Protein AF-A0A0J1B8J9-F1 (afdb_monomer)

Solvent-accessible surface area (backbone atoms only — not comparable to full-atom values): 5215 Å² total; per-residue (Å²): 70,82,73,97,59,60,62,43,53,50,95,85,58,80,63,53,73,67,52,24,51,51,33,40,49,50,55,53,26,44,72,38,58,90,62,88,84,51,80,72,39,82,41,56,19,70,55,69,46,70,36,27,44,31,79,49,90,98,43,35,27,33,39,60,50,67,16,32,44,78,46,77,46,82,54,100,86,52,74,47,71,40,58,61,45,42,71,68,122

Organism: NCBI:txid879819

Secondary structure (DSSP, 8-state):
---SS-TTS-TTS---HHHHHHHHHHHHHTT-BSSPPPTTSEEEBTTS-EEEEEEETTEEEEETTTEEEEEEEEETTEEEEEEES----

Foldseek 3Di:
DADPDDQQADPVGDGDPVSSVVSVVLQVQLQAFPDAADAPDWTAGSNRDIWHWYDDPPFIAIPPPRWTFPDWDDDPRYIDTDTPGGRDD

Radius of gyration: 14.04 Å; Cα contacts (8 Å, |Δi|>4): 157; chains: 1; bounding box: 40×21×37 Å

Nearest PDB structures (foldseek):
  5yjg-assembly1_A  TM=7.818E-01  e=6.143E-03  Homo sapiens
  5nv6-assembly1_A  TM=8.241E-01  e=1.444E-02  Homo sapiens
  7asc-assembly1_A  TM=7.970E-01  e=3.838E-02  Homo sapiens
  7as7-assembly1_A  TM=6.886E-01  e=2.660E-02  Homo sapiens
  7ezx-assembly1_bP  TM=6.855E-01  e=1.084E-01  Porphyridium 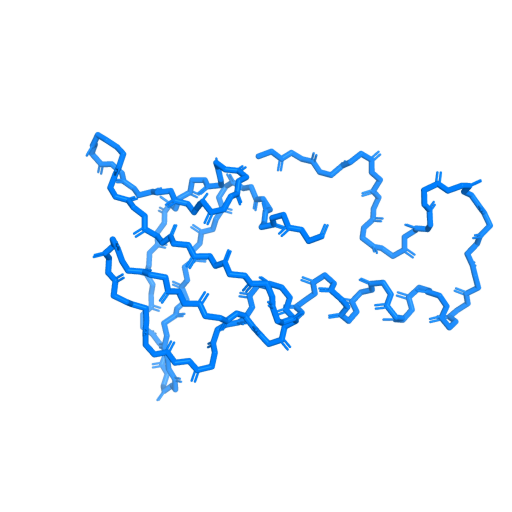purpureum

pLDDT: mean 90.59, std 6.08, range [60.69, 95.94]

Mean predicted aligned error: 4.21 Å

Structure (mmCIF, N/CA/C/O backbone):
data_AF-A0A0J1B8J9-F1
#
_entry.id   AF-A0A0J1B8J9-F1
#
loop_
_atom_site.group_PDB
_atom_site.id
_atom_site.type_symbol
_atom_site.label_atom_id
_atom_site.label_alt_id
_atom_site.label_comp_id
_atom_site.label_asym_id
_atom_site.label_entity_id
_atom_site.label_seq_id
_atom_site.pdbx_PDB_ins_code
_atom_site.Cartn_x
_atom_site.Cartn_y
_atom_site.Cartn_z
_atom_site.occupancy
_atom_site.B_iso_or_equiv
_atom_site.auth_seq_id
_atom_site.auth_comp_id
_atom_site.auth_asym_id
_atom_site.auth_atom_id
_atom_site.pdbx_PDB_model_num
ATOM 1 N N . MET A 1 1 ? -6.871 0.842 -10.071 1.00 60.69 1 MET A N 1
ATOM 2 C CA . MET A 1 1 ? -6.069 1.057 -11.303 1.00 60.69 1 MET A CA 1
ATOM 3 C C . MET A 1 1 ? -5.072 -0.091 -11.472 1.00 60.69 1 MET A C 1
ATOM 5 O O . MET A 1 1 ? -4.561 -0.559 -10.462 1.00 60.69 1 MET A O 1
ATOM 9 N N . ALA A 1 2 ? -4.825 -0.567 -12.699 1.00 67.50 2 ALA A N 1
ATOM 10 C CA . ALA A 1 2 ? -3.795 -1.574 -12.994 1.00 67.50 2 ALA A CA 1
ATOM 11 C C . ALA A 1 2 ? -2.485 -0.893 -13.429 1.00 67.50 2 ALA A C 1
ATOM 13 O O . ALA A 1 2 ? -2.534 0.165 -14.059 1.00 67.50 2 ALA A O 1
ATOM 14 N N . LEU A 1 3 ? -1.330 -1.481 -13.097 1.00 75.44 3 LEU A N 1
ATOM 15 C CA . LEU A 1 3 ? -0.034 -0.959 -13.538 1.00 75.44 3 LEU A CA 1
ATOM 16 C C . LEU A 1 3 ? 0.158 -1.162 -15.052 1.00 75.44 3 LEU A C 1
ATOM 18 O O . LEU A 1 3 ? -0.259 -2.194 -15.583 1.00 75.44 3 LEU A O 1
ATOM 22 N N . PRO A 1 4 ? 0.822 -0.220 -15.750 1.00 81.56 4 PRO A N 1
ATOM 23 C CA . PRO A 1 4 ? 1.092 -0.331 -17.186 1.00 81.56 4 PRO A CA 1
ATOM 24 C C . PRO A 1 4 ? 2.097 -1.445 -17.525 1.00 81.56 4 PRO A C 1
ATOM 26 O O . PRO A 1 4 ? 2.136 -1.920 -18.658 1.00 81.56 4 PRO A O 1
ATOM 29 N N . HIS A 1 5 ? 2.894 -1.881 -16.550 1.00 85.00 5 HI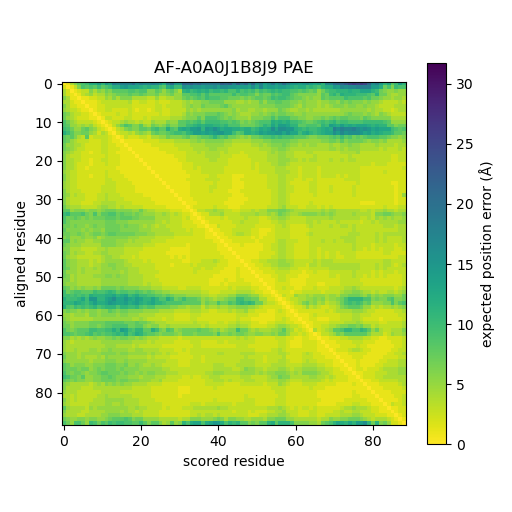S A N 1
ATOM 30 C CA . HIS A 1 5 ? 3.824 -3.002 -16.650 1.00 85.00 5 HIS A CA 1
ATOM 31 C C . HIS A 1 5 ? 3.854 -3.785 -15.333 1.00 85.00 5 HIS A C 1
ATOM 33 O O . HIS A 1 5 ? 3.314 -3.357 -14.312 1.00 85.00 5 HIS A O 1
ATOM 39 N N . LYS A 1 6 ? 4.483 -4.964 -15.351 1.00 88.62 6 LYS A N 1
ATOM 40 C CA . LYS A 1 6 ? 4.681 -5.754 -14.132 1.00 88.62 6 LYS A CA 1
ATOM 41 C C . LYS A 1 6 ? 5.569 -4.979 -13.144 1.00 88.62 6 LYS A C 1
ATOM 43 O O . LYS A 1 6 ? 6.485 -4.297 -13.605 1.00 88.62 6 LYS A O 1
ATOM 48 N N . PRO A 1 7 ? 5.370 -5.140 -11.822 1.00 87.62 7 PRO A N 1
ATOM 49 C CA . PRO A 1 7 ? 6.141 -4.413 -10.816 1.00 87.62 7 PRO A CA 1
ATOM 50 C C . PRO A 1 7 ? 7.653 -4.610 -10.883 1.00 87.62 7 PRO A C 1
ATOM 52 O O . PRO A 1 7 ? 8.362 -3.721 -10.465 1.00 87.62 7 PRO A O 1
ATOM 55 N N . HIS A 1 8 ? 8.154 -5.738 -11.398 1.00 90.44 8 HIS A N 1
ATOM 56 C CA . HIS A 1 8 ? 9.598 -5.977 -11.521 1.00 90.44 8 HIS A CA 1
ATOM 57 C C . HIS A 1 8 ? 10.219 -5.353 -12.776 1.00 90.44 8 HIS A C 1
ATOM 59 O O . HIS A 1 8 ? 11.434 -5.255 -12.852 1.00 90.44 8 HIS A O 1
ATOM 65 N N . ASN A 1 9 ? 9.424 -4.940 -13.766 1.00 92.31 9 ASN A N 1
ATOM 66 C CA . ASN A 1 9 ? 9.953 -4.449 -15.036 1.00 92.31 9 ASN A CA 1
ATOM 67 C C . ASN A 1 9 ? 10.164 -2.938 -15.016 1.00 92.31 9 ASN A C 1
ATOM 69 O O . ASN A 1 9 ? 9.289 -2.195 -14.571 1.00 92.31 9 ASN A O 1
ATOM 73 N N . ASN A 1 10 ? 11.250 -2.492 -15.645 1.00 88.88 10 ASN A N 1
ATOM 74 C CA . ASN A 1 10 ? 11.439 -1.083 -15.970 1.00 88.88 10 ASN A CA 1
ATOM 75 C C . ASN A 1 10 ? 10.451 -0.640 -17.070 1.00 88.88 10 ASN A C 1
ATOM 77 O O . ASN A 1 10 ? 10.228 -1.391 -18.029 1.00 88.88 10 ASN A O 1
ATOM 81 N N . PRO A 1 11 ? 9.923 0.598 -17.018 1.00 83.69 11 PRO A N 1
ATOM 82 C CA . PRO A 1 11 ? 9.039 1.125 -18.062 1.00 83.69 11 PRO A CA 1
ATOM 83 C C . PRO A 1 11 ? 9.701 1.210 -19.447 1.00 83.69 11 PRO A C 1
ATOM 85 O O . PRO A 1 11 ? 9.026 1.081 -20.465 1.00 83.69 11 PRO A O 1
ATOM 88 N N . SER A 1 12 ? 11.017 1.436 -19.495 1.00 83.88 12 SER A N 1
ATOM 89 C CA . SER A 1 12 ? 11.801 1.607 -20.727 1.00 83.88 12 SER A CA 1
ATOM 90 C C . SER A 1 12 ? 12.166 0.295 -21.432 1.00 83.88 12 SER A C 1
ATOM 92 O O . SER A 1 12 ? 12.705 0.332 -22.538 1.00 83.88 12 SER A O 1
ATOM 94 N N . GLY A 1 13 ? 11.903 -0.858 -20.807 1.00 82.56 13 GLY A N 1
ATOM 95 C CA . GLY A 1 13 ? 12.483 -2.140 -21.213 1.00 82.56 13 GLY A CA 1
ATOM 96 C C . GLY A 1 13 ? 13.953 -2.276 -20.795 1.00 82.56 13 GLY A C 1
ATOM 97 O O . GLY A 1 13 ? 14.598 -1.291 -20.440 1.00 82.56 13 GLY A O 1
ATOM 98 N N . GLY A 1 14 ? 14.461 -3.515 -20.811 1.00 83.62 14 GLY A N 1
ATOM 99 C CA . GLY A 1 14 ? 15.752 -3.865 -20.208 1.00 83.62 14 GLY A CA 1
ATOM 100 C C . GLY A 1 14 ? 15.667 -3.805 -18.682 1.00 83.62 14 GLY A C 1
ATOM 101 O O . GLY A 1 14 ? 15.431 -2.752 -18.098 1.00 83.62 14 GLY A O 1
ATOM 102 N N . THR A 1 15 ? 15.783 -4.946 -18.018 1.00 91.19 15 THR A N 1
ATOM 103 C CA . THR A 1 15 ? 15.669 -5.033 -16.558 1.00 91.19 15 THR A CA 1
ATOM 104 C C . THR A 1 15 ? 16.709 -6.031 -16.096 1.00 91.19 15 THR A C 1
ATOM 106 O O . THR A 1 15 ? 16.640 -7.194 -16.498 1.00 91.19 15 THR A O 1
ATOM 109 N N . SER A 1 16 ? 17.703 -5.560 -15.342 1.00 93.88 16 SER A N 1
ATOM 110 C CA . SER A 1 16 ? 18.647 -6.454 -14.673 1.00 93.88 16 SER A CA 1
ATOM 111 C C . SER A 1 16 ? 17.996 -7.096 -13.448 1.00 93.88 16 SER A C 1
ATOM 113 O O . SER A 1 16 ? 16.904 -6.704 -13.029 1.00 93.88 16 SER A O 1
ATOM 115 N N . ASP A 1 17 ? 18.664 -8.079 -12.853 1.00 94.06 17 ASP A N 1
ATOM 116 C CA . ASP A 1 17 ? 18.176 -8.702 -11.623 1.00 94.06 17 ASP A CA 1
ATOM 117 C C . ASP A 1 17 ? 18.146 -7.691 -10.463 1.00 94.06 17 ASP A C 1
ATOM 119 O O . ASP A 1 17 ? 17.213 -7.697 -9.657 1.00 9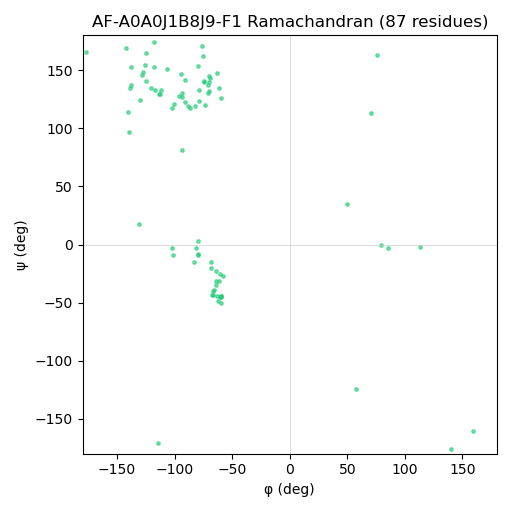4.06 17 ASP A O 1
ATOM 123 N N . GLU A 1 18 ? 19.110 -6.767 -10.415 1.00 94.56 18 GLU A N 1
ATOM 124 C CA . GLU A 1 18 ? 19.156 -5.693 -9.420 1.00 94.56 18 GLU A CA 1
ATOM 125 C C . GLU A 1 18 ? 18.002 -4.699 -9.597 1.00 94.56 18 GLU A C 1
ATOM 127 O O . GLU A 1 18 ? 17.347 -4.344 -8.614 1.00 94.56 18 GLU A O 1
ATOM 132 N N . ASP A 1 19 ? 17.704 -4.294 -10.837 1.00 94.12 19 ASP A N 1
ATOM 133 C CA . ASP A 1 19 ? 16.552 -3.434 -11.135 1.00 94.12 19 ASP A CA 1
ATOM 134 C C . ASP A 1 19 ? 15.247 -4.121 -10.729 1.00 94.12 19 ASP A C 1
ATOM 136 O O . ASP A 1 19 ? 14.386 -3.520 -10.089 1.00 94.12 19 ASP A O 1
ATOM 140 N N . ALA A 1 20 ? 15.101 -5.404 -11.069 1.00 94.12 20 ALA A N 1
ATOM 141 C C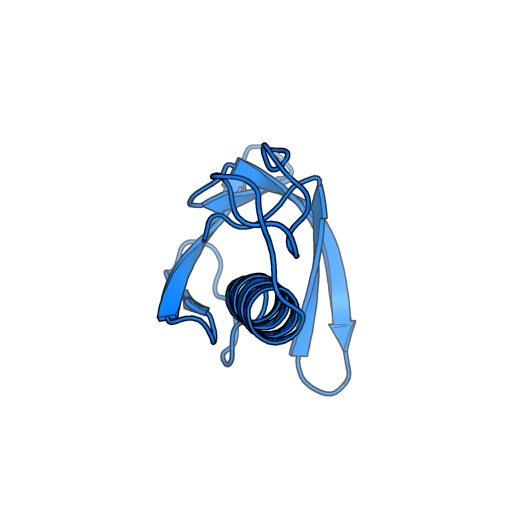A . ALA A 1 20 ? 13.921 -6.177 -10.716 1.00 94.12 20 ALA A CA 1
ATOM 142 C C . ALA A 1 20 ? 13.728 -6.244 -9.198 1.00 94.12 20 ALA A C 1
ATOM 144 O O . ALA A 1 20 ? 12.609 -6.050 -8.714 1.00 94.12 20 ALA A O 1
ATOM 145 N N . GLN A 1 21 ? 14.807 -6.481 -8.448 1.00 95.19 21 GLN A N 1
ATOM 146 C CA . GLN A 1 21 ? 14.769 -6.497 -6.991 1.00 95.19 21 GLN A CA 1
ATOM 147 C C . GLN A 1 21 ? 14.362 -5.128 -6.432 1.00 95.19 21 GLN A C 1
ATOM 149 O O . GLN A 1 21 ? 13.437 -5.057 -5.620 1.00 95.19 21 GLN A O 1
ATOM 154 N N . HIS A 1 22 ? 14.994 -4.052 -6.904 1.00 93.75 22 HIS A N 1
ATOM 155 C CA . HIS A 1 22 ? 14.684 -2.690 -6.474 1.00 93.75 22 HIS A CA 1
ATOM 156 C C . HIS A 1 22 ? 13.226 -2.311 -6.769 1.00 93.75 22 HIS A C 1
ATOM 158 O O . HIS A 1 22 ? 12.523 -1.792 -5.902 1.00 93.75 22 HIS A O 1
ATOM 164 N N . ASN A 1 23 ? 12.733 -2.628 -7.966 1.00 93.75 23 ASN A N 1
ATOM 165 C CA . ASN A 1 23 ? 11.372 -2.301 -8.374 1.00 93.75 23 ASN A CA 1
ATOM 166 C C . ASN A 1 23 ? 10.320 -3.057 -7.543 1.00 93.75 23 ASN A C 1
ATOM 168 O O . ASN A 1 23 ? 9.292 -2.487 -7.170 1.00 93.75 23 ASN A O 1
ATOM 172 N N . VAL A 1 24 ? 10.573 -4.331 -7.215 1.00 94.06 24 VAL A N 1
ATOM 173 C CA . VAL A 1 24 ? 9.691 -5.107 -6.327 1.00 94.06 24 VAL A CA 1
ATOM 174 C C . VAL A 1 24 ? 9.715 -4.553 -4.903 1.00 94.06 24 VAL A C 1
ATOM 176 O O . VAL A 1 24 ? 8.661 -4.466 -4.276 1.00 94.06 24 VAL A O 1
ATOM 179 N N . GLU A 1 25 ? 10.876 -4.144 -4.393 1.00 95.50 25 GLU A N 1
ATOM 180 C CA . GLU A 1 25 ? 10.988 -3.521 -3.070 1.00 95.50 25 GLU A CA 1
ATOM 181 C C . GLU A 1 25 ? 10.229 -2.187 -3.002 1.00 95.50 25 GLU A C 1
ATOM 183 O O . GLU A 1 25 ? 9.450 -1.961 -2.071 1.00 95.50 25 GLU A O 1
ATOM 188 N N . ALA A 1 26 ? 10.371 -1.338 -4.023 1.00 93.25 26 ALA A N 1
ATOM 189 C CA . ALA A 1 26 ? 9.619 -0.092 -4.146 1.00 93.25 26 ALA A CA 1
ATOM 190 C C . ALA A 1 26 ? 8.103 -0.353 -4.200 1.00 93.25 26 ALA A C 1
ATOM 192 O O . ALA A 1 26 ? 7.328 0.277 -3.479 1.00 93.25 26 ALA A O 1
ATOM 193 N N . PHE A 1 27 ? 7.676 -1.349 -4.985 1.00 93.12 27 PHE A N 1
ATOM 194 C CA . PHE A 1 27 ? 6.273 -1.745 -5.063 1.00 93.12 27 PHE A CA 1
ATOM 195 C C . PHE A 1 27 ? 5.734 -2.195 -3.700 1.00 93.12 27 PHE A C 1
ATOM 197 O O . PHE A 1 27 ? 4.685 -1.726 -3.268 1.00 93.12 27 PHE A O 1
ATOM 204 N N . LEU A 1 28 ? 6.430 -3.096 -3.002 1.00 94.88 28 LEU A N 1
ATOM 205 C CA . LEU A 1 28 ? 5.964 -3.628 -1.718 1.00 94.88 28 LEU A CA 1
ATOM 206 C C . LEU A 1 28 ? 5.956 -2.561 -0.620 1.00 94.88 28 LEU A C 1
ATOM 208 O O . LEU A 1 28 ? 4.983 -2.461 0.126 1.00 94.88 28 LEU A O 1
ATOM 212 N N . SER A 1 29 ? 7.005 -1.743 -0.536 1.00 95.94 29 SER A N 1
ATOM 213 C CA . SER A 1 29 ? 7.123 -0.699 0.489 1.00 95.94 29 SER A CA 1
ATOM 214 C C . SER A 1 29 ? 6.040 0.378 0.361 1.00 95.94 29 SER A C 1
ATOM 216 O O . SER A 1 29 ? 5.556 0.869 1.380 1.00 95.94 29 SER A O 1
ATOM 218 N N . ALA A 1 30 ? 5.564 0.669 -0.853 1.00 93.81 30 ALA A N 1
ATOM 219 C CA . ALA A 1 30 ? 4.428 1.562 -1.084 1.00 93.81 30 ALA A CA 1
ATOM 220 C C . ALA A 1 30 ? 3.072 1.009 -0.595 1.00 93.81 30 ALA A C 1
ATOM 222 O O . ALA A 1 30 ? 2.109 1.761 -0.472 1.00 93.81 30 ALA A O 1
ATOM 223 N N . HIS A 1 31 ? 2.964 -0.292 -0.306 1.00 94.25 31 HIS A N 1
ATOM 224 C CA . HIS A 1 31 ? 1.722 -0.920 0.171 1.00 94.25 31 HIS A CA 1
ATOM 225 C C . HIS A 1 31 ? 1.711 -1.181 1.681 1.00 94.25 31 HIS A C 1
ATOM 227 O O . HIS A 1 31 ? 0.713 -1.670 2.212 1.00 94.25 31 HIS A O 1
ATOM 233 N N . ILE A 1 32 ? 2.804 -0.878 2.381 1.00 95.62 32 ILE A N 1
ATOM 234 C CA . ILE A 1 32 ? 2.942 -1.131 3.814 1.00 95.62 32 ILE A CA 1
ATOM 235 C C . ILE A 1 32 ? 3.015 0.208 4.536 1.00 95.62 32 ILE A C 1
ATOM 237 O O . ILE A 1 32 ? 3.821 1.062 4.187 1.00 95.62 32 ILE A O 1
ATOM 241 N N . VAL A 1 33 ? 2.193 0.373 5.568 1.00 95.00 33 VAL A N 1
ATOM 242 C CA . VAL A 1 33 ? 2.183 1.547 6.448 1.00 95.00 33 VAL A CA 1
ATOM 243 C C . VAL A 1 33 ? 2.648 1.098 7.830 1.00 95.00 33 VAL A C 1
ATOM 245 O O . VAL A 1 33 ? 2.155 0.100 8.353 1.00 95.00 33 VAL A O 1
ATOM 248 N N . ALA A 1 34 ? 3.618 1.808 8.411 1.00 90.44 34 ALA A N 1
ATOM 249 C CA . ALA A 1 34 ? 4.235 1.434 9.691 1.00 90.44 34 ALA A CA 1
ATOM 250 C C . ALA A 1 34 ? 3.401 1.810 10.930 1.00 90.44 34 ALA A C 1
ATOM 252 O O . ALA A 1 34 ? 3.754 1.439 12.047 1.00 90.44 34 ALA A O 1
ATOM 253 N N . ALA A 1 35 ? 2.328 2.573 10.735 1.00 88.88 35 ALA A N 1
ATOM 254 C CA . ALA A 1 35 ? 1.461 3.092 11.781 1.00 88.88 35 ALA A CA 1
ATOM 255 C C . ALA A 1 35 ? 0.002 2.697 11.531 1.00 88.88 35 ALA A C 1
ATOM 257 O O . ALA A 1 35 ? -0.377 2.305 10.423 1.00 88.88 35 ALA A O 1
ATOM 258 N N . ASP A 1 36 ? -0.825 2.843 12.563 1.00 88.38 36 ASP A N 1
ATOM 259 C CA . ASP A 1 36 ? -2.265 2.670 12.421 1.00 88.38 36 ASP A CA 1
ATOM 260 C C . ASP A 1 36 ? -2.833 3.689 11.427 1.00 88.38 36 ASP A C 1
ATOM 262 O O . ASP A 1 36 ? -2.517 4.881 11.460 1.00 88.38 36 ASP A O 1
ATOM 266 N N . ILE A 1 37 ? -3.694 3.208 10.531 1.00 91.06 37 ILE A N 1
ATOM 267 C CA . ILE A 1 37 ? -4.376 4.052 9.554 1.00 91.06 37 ILE A CA 1
ATOM 268 C C . ILE A 1 37 ? -5.666 4.575 10.176 1.00 91.06 37 ILE A C 1
ATOM 270 O O . ILE A 1 37 ? -6.583 3.811 10.483 1.00 91.06 37 ILE A O 1
ATOM 274 N N . GLU A 1 38 ? -5.769 5.894 10.284 1.00 92.38 38 GLU A N 1
ATOM 275 C CA . GLU A 1 38 ? -7.013 6.571 10.626 1.00 92.38 38 GLU A CA 1
ATOM 276 C C . GLU A 1 38 ? -7.764 6.991 9.355 1.00 92.38 38 GLU A C 1
ATOM 278 O O . GLU A 1 38 ? -7.223 7.675 8.484 1.00 92.38 38 GLU A O 1
ATOM 283 N N . ILE A 1 39 ? -9.040 6.610 9.250 1.00 91.94 39 ILE A N 1
ATOM 284 C CA . ILE A 1 39 ? -9.865 6.935 8.080 1.00 91.94 39 ILE A CA 1
ATOM 285 C C . ILE A 1 39 ? -9.968 8.456 7.904 1.00 91.94 39 ILE A C 1
ATOM 287 O O . ILE A 1 39 ? -10.389 9.175 8.807 1.00 91.94 39 ILE A O 1
ATOM 291 N N . GLY A 1 40 ? -9.627 8.932 6.707 1.00 92.69 40 GLY A N 1
ATOM 292 C CA . GLY A 1 40 ? -9.626 10.346 6.337 1.00 92.69 40 GLY A CA 1
ATOM 293 C C . GLY A 1 40 ? -8.344 11.103 6.690 1.00 92.69 40 GLY A C 1
ATOM 294 O O . GLY A 1 40 ? -8.244 12.275 6.332 1.00 92.69 40 GLY A O 1
ATOM 295 N N . LYS A 1 41 ? -7.363 10.463 7.341 1.00 94.62 41 LYS A N 1
ATOM 296 C CA . LYS A 1 41 ? -6.054 11.060 7.631 1.00 94.62 41 LYS A CA 1
ATOM 297 C C . LYS A 1 41 ? -4.959 10.479 6.743 1.00 94.62 41 LYS A C 1
ATOM 299 O O . LYS A 1 41 ? -5.039 9.340 6.288 1.00 94.62 41 LYS A O 1
ATOM 304 N N . GLU A 1 42 ? -3.950 11.304 6.500 1.00 94.12 42 GLU A N 1
ATOM 305 C CA . GLU A 1 42 ? -2.754 10.907 5.768 1.00 94.12 42 GLU A CA 1
ATOM 306 C C . GLU A 1 42 ? -1.903 9.964 6.624 1.00 94.12 42 GLU A C 1
ATOM 308 O O . GLU A 1 42 ? -1.701 10.199 7.816 1.00 94.12 42 GLU A O 1
ATOM 313 N N . ALA A 1 43 ? -1.397 8.915 5.990 1.00 93.75 43 ALA A N 1
ATOM 314 C CA . ALA A 1 43 ? -0.435 7.984 6.538 1.00 93.75 43 ALA A CA 1
ATOM 315 C C . ALA A 1 43 ? 0.743 7.839 5.568 1.00 93.75 43 ALA A C 1
ATOM 317 O O . ALA A 1 43 ? 0.576 7.902 4.348 1.00 93.75 43 ALA A O 1
ATOM 318 N N . GLU A 1 44 ? 1.939 7.644 6.111 1.00 94.38 44 GLU A N 1
ATOM 319 C CA . GLU A 1 44 ? 3.153 7.453 5.322 1.00 94.38 44 GLU A CA 1
ATOM 320 C C . GLU A 1 44 ? 3.449 5.959 5.165 1.00 94.38 44 GLU A C 1
ATOM 322 O O . GLU A 1 44 ? 3.471 5.193 6.133 1.00 94.38 44 GLU A O 1
ATOM 327 N N . THR A 1 45 ? 3.642 5.539 3.920 1.00 95.12 45 THR A N 1
ATOM 328 C CA . THR A 1 45 ? 4.068 4.178 3.582 1.00 95.12 45 THR A CA 1
ATOM 329 C C . THR A 1 45 ? 5.555 3.999 3.885 1.00 95.12 45 THR A C 1
ATOM 331 O O . THR A 1 45 ? 6.300 4.972 3.970 1.00 95.12 45 THR A O 1
ATOM 334 N N . LEU A 1 46 ? 6.033 2.758 3.985 1.00 95.56 46 LEU A N 1
ATOM 335 C CA . LEU A 1 46 ? 7.465 2.479 4.146 1.00 95.56 46 LEU A CA 1
ATOM 336 C C . LEU A 1 46 ? 8.306 3.006 2.974 1.00 95.56 46 LEU A C 1
ATOM 338 O O . LEU A 1 46 ? 9.485 3.294 3.155 1.00 95.56 46 LEU A O 1
ATOM 342 N N . GLY A 1 47 ? 7.702 3.155 1.792 1.00 91.88 47 GLY A N 1
ATOM 343 C CA . GLY A 1 47 ? 8.325 3.777 0.621 1.00 91.88 47 GLY A CA 1
ATOM 344 C C . GLY A 1 47 ? 8.324 5.312 0.644 1.00 91.88 47 GLY A C 1
ATOM 345 O O . GLY A 1 47 ? 8.726 5.931 -0.336 1.00 91.88 47 GLY A O 1
ATOM 346 N N . GLY A 1 48 ? 7.833 5.946 1.716 1.00 92.25 48 GLY A N 1
ATOM 347 C CA . GLY A 1 48 ? 7.753 7.404 1.866 1.00 92.25 48 GLY A CA 1
ATOM 348 C C . GLY A 1 48 ? 6.584 8.066 1.125 1.00 92.25 48 GLY A C 1
ATOM 349 O O . GLY A 1 48 ? 6.411 9.283 1.194 1.00 92.25 48 GLY A O 1
ATOM 350 N N . ALA A 1 49 ? 5.754 7.294 0.417 1.00 90.62 49 ALA A N 1
ATOM 351 C CA . ALA A 1 49 ? 4.556 7.815 -0.233 1.00 90.62 49 ALA A CA 1
ATOM 352 C C . ALA A 1 49 ? 3.454 8.095 0.798 1.00 90.62 49 ALA A C 1
ATOM 354 O O . ALA A 1 49 ? 3.232 7.302 1.715 1.00 90.62 49 ALA A O 1
ATOM 355 N N . LYS A 1 50 ? 2.734 9.203 0.610 1.00 93.12 50 LYS A N 1
ATOM 356 C CA . LYS A 1 50 ? 1.605 9.621 1.447 1.00 93.12 50 LYS A CA 1
ATOM 357 C C . LYS A 1 50 ? 0.302 9.073 0.887 1.00 93.12 50 LYS A C 1
ATOM 359 O O . LYS A 1 50 ? -0.042 9.350 -0.264 1.00 93.12 50 LYS A O 1
ATOM 364 N N . VAL A 1 51 ? -0.423 8.318 1.704 1.00 93.56 51 VAL A N 1
ATOM 365 C CA . VAL A 1 51 ? -1.700 7.701 1.342 1.00 93.56 51 VAL A CA 1
ATOM 366 C C . VAL A 1 51 ? -2.782 8.046 2.356 1.00 93.56 51 VAL A C 1
ATOM 368 O O . VAL A 1 51 ? -2.524 8.179 3.546 1.00 93.56 51 VAL A O 1
ATOM 371 N N . THR A 1 52 ? -4.021 8.139 1.893 1.00 94.06 52 THR A N 1
ATOM 372 C CA . THR A 1 52 ? -5.196 8.378 2.731 1.00 94.06 52 THR A CA 1
ATOM 373 C C . THR A 1 52 ? -6.255 7.349 2.383 1.00 94.06 52 THR A C 1
ATOM 375 O O . THR A 1 52 ? -6.684 7.257 1.231 1.00 94.06 52 THR A O 1
ATOM 378 N N . VAL A 1 53 ? -6.727 6.602 3.380 1.00 93.94 53 VAL A N 1
ATOM 379 C CA . VAL A 1 53 ? -7.909 5.748 3.220 1.00 93.94 53 VAL A CA 1
ATOM 380 C C . VAL A 1 53 ? -9.143 6.592 3.500 1.00 93.94 53 VAL A C 1
ATOM 382 O O . VAL A 1 53 ? -9.316 7.109 4.601 1.00 93.94 53 VAL A O 1
ATOM 385 N N . GLN A 1 54 ? -10.001 6.758 2.501 1.00 94.31 54 GLN A N 1
ATOM 386 C CA . GLN A 1 54 ? -11.206 7.581 2.583 1.00 94.31 54 GLN A CA 1
ATOM 387 C C . GLN A 1 54 ? -12.452 6.728 2.372 1.00 94.31 54 GLN A C 1
ATOM 389 O O . GLN A 1 54 ? -12.405 5.711 1.681 1.00 94.31 54 GLN A O 1
ATOM 394 N N . LYS A 1 55 ? -13.582 7.160 2.938 1.00 92.62 55 LYS A N 1
ATOM 395 C CA . LYS A 1 55 ? -14.888 6.586 2.595 1.00 92.62 55 LYS A CA 1
ATOM 396 C C . LYS A 1 55 ? -15.271 6.994 1.173 1.00 92.62 55 LYS A C 1
ATOM 398 O O . LYS A 1 55 ? -15.059 8.141 0.784 1.00 92.62 55 LYS A O 1
ATOM 403 N N . ASP A 1 56 ? -15.847 6.061 0.432 1.00 87.75 56 ASP A N 1
ATOM 404 C CA . ASP A 1 56 ? -16.354 6.268 -0.922 1.00 87.75 56 ASP A CA 1
ATOM 405 C C . ASP A 1 56 ? -17.685 5.522 -1.075 1.00 87.75 56 ASP A C 1
ATOM 407 O O . ASP A 1 56 ? -17.721 4.301 -1.249 1.00 87.75 56 ASP A O 1
ATOM 411 N N . GLY A 1 57 ? -18.790 6.254 -0.892 1.00 85.88 57 GLY A N 1
ATOM 412 C CA . GLY A 1 57 ? -20.129 5.678 -0.753 1.00 85.88 57 GLY A CA 1
ATOM 413 C C . GLY A 1 57 ? -20.207 4.690 0.417 1.00 85.88 57 GLY A C 1
ATOM 414 O O . GLY A 1 57 ? -19.854 5.028 1.548 1.00 85.88 57 GLY A O 1
ATOM 415 N N . ASP A 1 58 ? -20.631 3.462 0.119 1.00 81.69 58 ASP A N 1
ATOM 416 C CA . ASP A 1 58 ? -20.696 2.349 1.080 1.00 81.69 58 ASP A CA 1
ATOM 417 C C . ASP A 1 58 ? -19.342 1.638 1.285 1.00 81.69 58 ASP A C 1
ATOM 419 O O . ASP A 1 58 ? -19.237 0.701 2.077 1.00 81.69 58 ASP A O 1
ATOM 423 N N . GLY A 1 59 ? -18.300 2.046 0.553 1.00 88.62 59 GLY A N 1
ATOM 424 C CA . GLY A 1 59 ? -16.973 1.442 0.589 1.00 88.62 59 GLY A CA 1
ATOM 425 C C . GLY A 1 59 ? -15.885 2.368 1.128 1.00 88.62 59 GLY A C 1
ATOM 426 O O . GLY A 1 59 ? -16.128 3.464 1.636 1.00 88.62 59 GLY A O 1
ATOM 427 N N . MET A 1 60 ? -14.643 1.910 0.993 1.00 93.44 60 MET A N 1
ATOM 428 C CA . MET A 1 60 ? -13.448 2.720 1.215 1.00 93.44 60 MET A CA 1
A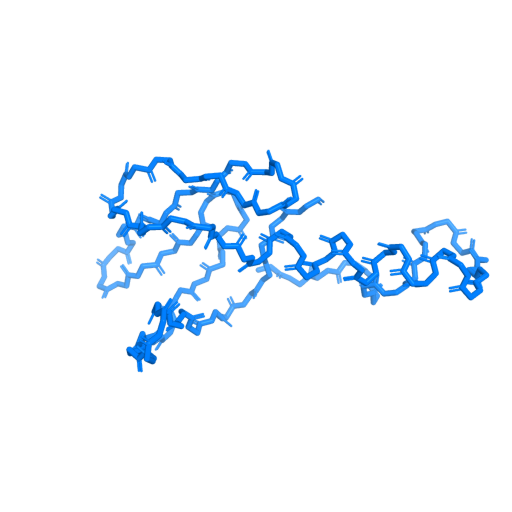TOM 429 C C . MET A 1 60 ? -12.550 2.657 -0.018 1.00 93.44 60 MET A C 1
ATOM 431 O O . MET A 1 60 ? -12.566 1.672 -0.759 1.00 93.44 60 MET A O 1
ATOM 435 N N . ARG A 1 61 ? -11.736 3.691 -0.214 1.00 93.88 61 ARG A N 1
ATOM 436 C CA . ARG A 1 61 ? -10.712 3.752 -1.259 1.00 93.88 61 ARG A CA 1
ATOM 437 C C . ARG A 1 61 ? -9.419 4.352 -0.730 1.00 93.88 61 ARG A C 1
ATOM 439 O O . ARG A 1 61 ? -9.442 5.168 0.191 1.00 93.88 61 ARG A O 1
ATOM 446 N N . VAL A 1 62 ? -8.307 3.973 -1.343 1.00 93.12 62 VAL A N 1
ATOM 447 C CA . VAL A 1 62 ? -6.987 4.551 -1.088 1.00 93.12 62 VAL A CA 1
ATOM 448 C C . VAL A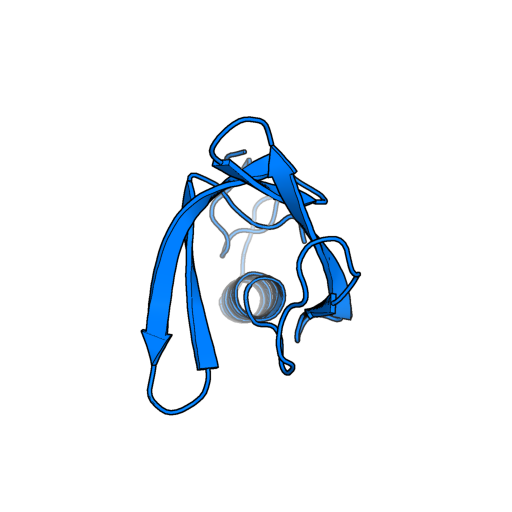 1 62 ? -6.729 5.673 -2.089 1.00 93.12 62 VAL A C 1
ATOM 450 O O . VAL A 1 62 ? -6.897 5.500 -3.298 1.00 93.12 62 VAL A O 1
ATOM 453 N N . VAL A 1 63 ? -6.303 6.823 -1.577 1.00 90.62 63 VAL A N 1
ATOM 454 C CA . VAL A 1 63 ? -5.889 7.993 -2.355 1.00 90.62 63 VAL A CA 1
ATOM 455 C C . VAL A 1 63 ? -4.406 8.243 -2.067 1.00 90.62 63 VAL A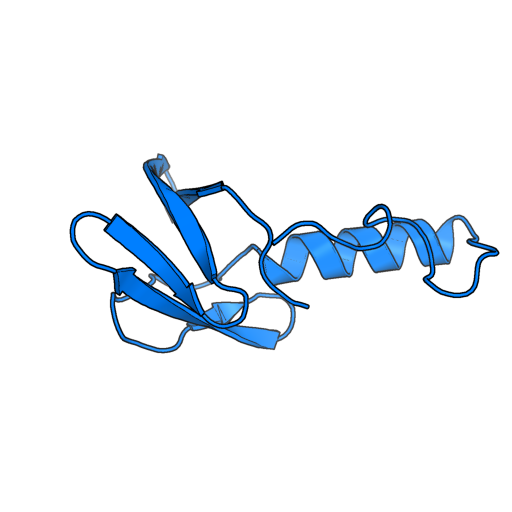 C 1
ATOM 457 O O . VAL A 1 63 ? -4.046 8.248 -0.894 1.00 90.62 63 VAL A O 1
ATOM 460 N N . PRO A 1 64 ? -3.545 8.472 -3.074 1.00 86.69 64 PRO A N 1
ATOM 461 C CA . PRO A 1 64 ? -3.833 8.543 -4.511 1.00 86.69 64 PRO A CA 1
ATOM 462 C C . PRO A 1 64 ? -3.967 7.160 -5.187 1.00 86.69 64 PRO A C 1
ATOM 464 O O . PRO A 1 64 ? -3.356 6.188 -4.757 1.00 86.69 64 PRO A O 1
ATOM 467 N N . GLY A 1 65 ? -4.721 7.081 -6.296 1.00 77.00 65 GLY A N 1
ATOM 468 C CA . GLY A 1 65 ? -4.784 5.883 -7.161 1.00 77.00 65 GLY A CA 1
ATOM 469 C C . GLY A 1 65 ? -6.125 5.138 -7.206 1.00 77.00 65 GLY A C 1
ATOM 470 O O . GLY A 1 65 ? -6.246 4.173 -7.966 1.00 77.00 65 GLY A O 1
ATOM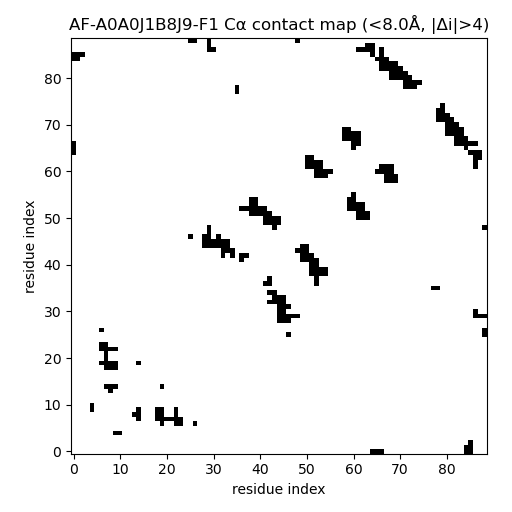 471 N N . ASP A 1 66 ? -7.120 5.593 -6.433 1.00 83.06 66 ASP A N 1
ATOM 472 C CA . ASP A 1 66 ? -8.498 5.073 -6.406 1.00 83.06 66 ASP A CA 1
ATOM 473 C C . ASP A 1 66 ? -8.571 3.539 -6.257 1.00 83.06 66 ASP A C 1
ATOM 475 O O . ASP A 1 66 ? -9.430 2.873 -6.836 1.00 83.06 66 ASP A O 1
ATOM 479 N N . ALA A 1 67 ? -7.644 2.947 -5.494 1.00 91.69 67 ALA A N 1
ATOM 480 C CA . ALA A 1 67 ? -7.684 1.520 -5.191 1.00 91.69 67 ALA A CA 1
ATOM 481 C C . ALA A 1 67 ? -8.808 1.255 -4.184 1.00 91.69 67 ALA A C 1
ATOM 483 O O . ALA A 1 67 ? -8.800 1.802 -3.078 1.00 91.69 67 ALA A O 1
ATOM 484 N N . LYS A 1 68 ? -9.788 0.431 -4.560 1.00 93.50 68 LYS A N 1
ATOM 485 C CA . LYS A 1 68 ? -10.955 0.164 -3.718 1.00 93.50 68 LYS A CA 1
ATOM 486 C C . LYS A 1 68 ? -10.596 -0.839 -2.631 1.00 93.50 68 LYS A C 1
ATOM 488 O O . LYS A 1 68 ? -10.020 -1.880 -2.918 1.00 93.50 68 LYS A O 1
ATOM 493 N N . VAL A 1 69 ? -10.978 -0.566 -1.392 1.00 94.38 69 VAL A N 1
ATOM 494 C CA . VAL A 1 69 ? -10.862 -1.534 -0.299 1.00 94.38 69 VAL A CA 1
ATOM 495 C C . VAL A 1 69 ? -12.061 -2.477 -0.368 1.00 94.38 69 VAL A C 1
ATOM 497 O O . VAL A 1 69 ? -13.208 -2.044 -0.253 1.00 94.38 69 VAL A O 1
ATOM 500 N N . VAL A 1 70 ? -11.802 -3.768 -0.553 1.00 95.19 70 VAL A N 1
ATOM 501 C CA . VAL A 1 70 ? -12.835 -4.816 -0.656 1.00 95.19 70 VAL A CA 1
ATOM 502 C C . VAL A 1 70 ? -13.002 -5.621 0.630 1.00 95.19 70 VAL A C 1
ATOM 504 O O . VAL A 1 70 ? -13.944 -6.398 0.761 1.00 95.19 70 VAL A O 1
ATOM 507 N N . GLY A 1 71 ? -12.115 -5.424 1.602 1.00 93.62 71 GLY A N 1
ATOM 508 C CA . GLY A 1 71 ? -12.219 -6.043 2.913 1.00 93.62 71 GLY A CA 1
ATOM 509 C C . GLY A 1 71 ? -11.115 -5.584 3.851 1.00 93.62 71 GLY A C 1
ATOM 510 O O . GLY A 1 71 ? -10.104 -5.031 3.420 1.00 93.62 71 GLY A O 1
ATOM 511 N N . VAL A 1 72 ? -11.300 -5.852 5.140 1.00 94.12 72 VAL A N 1
ATOM 512 C CA . VAL A 1 72 ? -10.324 -5.541 6.185 1.00 94.12 72 VAL A CA 1
ATOM 513 C C . VAL A 1 72 ? -10.243 -6.717 7.149 1.00 94.12 72 VAL A C 1
ATOM 515 O O . VAL A 1 72 ? -11.269 -7.293 7.514 1.00 94.12 72 VAL A O 1
ATOM 518 N N . LYS A 1 73 ? -9.030 -7.085 7.562 1.00 95.81 73 LYS A N 1
ATOM 519 C CA . LYS A 1 73 ? -8.788 -8.170 8.514 1.00 95.81 73 LYS A CA 1
ATOM 520 C C . LYS A 1 73 ? -7.707 -7.788 9.518 1.00 95.81 73 LYS A C 1
ATOM 522 O O . LYS A 1 73 ? -6.652 -7.297 9.134 1.00 95.81 73 LYS A O 1
ATOM 527 N N . ALA A 1 74 ? -7.953 -8.071 10.792 1.00 95.06 74 ALA A N 1
ATOM 528 C CA . ALA A 1 74 ? -6.944 -7.924 11.833 1.00 95.06 74 ALA A CA 1
ATOM 529 C C . ALA A 1 74 ? -5.902 -9.052 11.768 1.00 95.06 74 ALA A C 1
ATOM 531 O O . ALA A 1 74 ? -6.239 -10.221 11.554 1.00 95.06 74 ALA A O 1
ATOM 532 N N . ALA A 1 75 ? -4.644 -8.686 11.982 1.00 93.19 75 ALA A N 1
ATOM 533 C CA . ALA A 1 75 ? -3.518 -9.582 12.202 1.00 93.19 75 ALA A CA 1
ATOM 534 C C . ALA A 1 75 ? -2.935 -9.343 13.606 1.00 93.19 75 ALA A C 1
ATOM 536 O O . ALA A 1 75 ? -3.338 -8.425 14.316 1.00 93.19 75 ALA A O 1
ATOM 537 N N . SER A 1 76 ? -1.971 -10.164 14.022 1.00 95.25 76 SER A N 1
ATOM 538 C CA . SER A 1 76 ? -1.350 -10.048 15.351 1.00 95.25 76 SER A CA 1
ATOM 539 C C . SER A 1 76 ? -0.575 -8.744 15.563 1.00 95.25 76 SER A C 1
ATOM 541 O O . SER A 1 76 ? -0.349 -8.354 16.702 1.00 95.25 76 SER A O 1
ATOM 543 N N . ASN A 1 77 ? -0.135 -8.098 14.483 1.00 91.19 77 ASN A N 1
ATOM 544 C CA . ASN A 1 77 ? 0.744 -6.927 14.500 1.00 91.19 77 ASN A CA 1
ATOM 545 C C . ASN A 1 77 ? 0.234 -5.770 13.625 1.00 91.19 77 ASN A C 1
ATOM 547 O O . ASN A 1 77 ? 1.022 -4.904 13.259 1.00 91.19 77 ASN A O 1
ATOM 551 N N . GLY A 1 78 ? -1.043 -5.769 13.243 1.00 92.69 78 GLY A N 1
ATOM 552 C CA . GLY A 1 78 ? -1.598 -4.704 12.413 1.00 92.69 78 GLY A CA 1
ATOM 553 C C . GLY A 1 78 ? -2.865 -5.112 11.678 1.00 92.69 78 GLY A C 1
ATOM 554 O O . GLY A 1 78 ? -3.531 -6.088 12.028 1.00 92.69 78 GLY A O 1
ATOM 555 N N . MET A 1 79 ? -3.187 -4.357 10.631 1.00 94.06 79 MET A N 1
ATOM 556 C CA . MET A 1 79 ? -4.402 -4.516 9.836 1.00 94.06 79 MET A CA 1
ATOM 557 C C . MET A 1 79 ? -4.057 -4.795 8.373 1.00 94.06 79 MET A C 1
ATOM 559 O O . MET A 1 79 ? -3.225 -4.116 7.779 1.00 94.06 79 MET A O 1
ATOM 563 N N . ILE A 1 80 ? -4.730 -5.779 7.780 1.00 95.12 80 ILE A N 1
ATOM 564 C CA . ILE A 1 80 ? -4.633 -6.107 6.358 1.00 95.12 80 ILE A CA 1
ATOM 565 C C . ILE A 1 80 ? -5.850 -5.515 5.655 1.00 95.12 80 ILE A C 1
ATOM 567 O O . ILE A 1 80 ? -6.988 -5.876 5.961 1.00 95.12 80 ILE A O 1
ATOM 571 N N . TYR A 1 81 ? -5.599 -4.639 4.690 1.00 94.19 81 TYR A N 1
ATOM 572 C CA . TYR A 1 81 ? -6.615 -4.072 3.812 1.00 94.19 81 TYR A CA 1
ATOM 573 C C . TYR A 1 81 ? -6.540 -4.785 2.463 1.00 94.19 81 TYR A C 1
ATOM 575 O O . TYR A 1 81 ? -5.521 -4.729 1.780 1.00 94.19 81 TYR A O 1
ATOM 583 N N . TYR A 1 82 ? -7.610 -5.478 2.082 1.00 94.94 82 TYR A N 1
ATOM 584 C CA . TYR A 1 82 ? -7.702 -6.106 0.767 1.00 94.94 82 TYR A CA 1
ATOM 585 C C . TYR A 1 82 ? -8.066 -5.040 -0.259 1.00 94.94 82 TYR A C 1
ATOM 587 O O . TYR A 1 82 ? -9.089 -4.370 -0.104 1.00 94.94 82 TYR A O 1
ATOM 595 N N . LEU A 1 83 ? -7.243 -4.893 -1.296 1.00 93.56 83 LEU A N 1
ATOM 596 C CA . LEU A 1 83 ? -7.410 -3.874 -2.328 1.00 93.56 83 LEU A CA 1
ATOM 597 C C . LEU A 1 83 ? -7.784 -4.508 -3.670 1.00 93.56 83 LEU A C 1
ATOM 599 O O . LEU A 1 83 ? -7.145 -5.457 -4.118 1.00 93.56 83 LEU A O 1
ATOM 603 N N . ASP A 1 84 ? -8.792 -3.941 -4.325 1.00 92.56 84 ASP A N 1
ATOM 604 C CA . ASP A 1 84 ? -9.061 -4.107 -5.752 1.00 92.56 84 ASP A CA 1
ATOM 605 C C . ASP A 1 84 ? -8.390 -2.953 -6.508 1.00 92.56 84 ASP A C 1
ATOM 607 O O . ASP A 1 84 ? -8.964 -1.892 -6.777 1.00 92.56 84 ASP A O 1
ATOM 611 N N . GLY A 1 85 ? -7.090 -3.125 -6.731 1.00 89.81 85 GLY A N 1
ATOM 612 C CA . GLY A 1 85 ? -6.214 -2.118 -7.306 1.00 89.81 85 GLY A CA 1
ATOM 613 C C . GLY A 1 85 ? -4.853 -2.088 -6.628 1.00 89.81 85 GLY A C 1
ATOM 614 O O . GLY A 1 85 ? -4.540 -2.905 -5.767 1.00 89.81 85 GLY A O 1
ATOM 615 N N . ILE A 1 86 ? -4.040 -1.131 -7.056 1.00 90.50 86 ILE A N 1
ATOM 616 C CA . ILE A 1 86 ? -2.651 -0.974 -6.636 1.00 90.50 86 ILE A CA 1
ATOM 617 C C . ILE A 1 86 ? -2.475 0.446 -6.093 1.00 90.50 86 ILE A C 1
ATOM 619 O O . ILE A 1 86 ? -3.049 1.390 -6.644 1.00 90.50 86 ILE A O 1
ATOM 623 N N . VAL A 1 87 ? -1.693 0.590 -5.021 1.00 88.69 87 VAL A N 1
ATOM 624 C CA . VAL A 1 87 ? -1.278 1.895 -4.493 1.00 88.69 87 VAL A CA 1
ATOM 625 C C . VAL A 1 87 ? -0.288 2.522 -5.466 1.00 88.69 87 VAL A C 1
ATOM 627 O O . VAL A 1 87 ? 0.646 1.869 -5.929 1.00 88.69 87 VAL A O 1
ATOM 630 N N . LYS A 1 88 ? -0.505 3.792 -5.808 1.00 80.88 88 LYS A N 1
ATOM 631 C CA . LYS A 1 88 ? 0.384 4.505 -6.723 1.00 80.88 88 LYS A CA 1
ATOM 632 C C . LYS A 1 88 ? 1.724 4.792 -6.036 1.00 80.88 88 LYS A C 1
ATOM 634 O O . LYS A 1 88 ? 1.724 5.339 -4.935 1.00 80.88 88 LYS A O 1
ATOM 639 N N . TYR A 1 89 ? 2.819 4.461 -6.716 1.00 79.00 89 TYR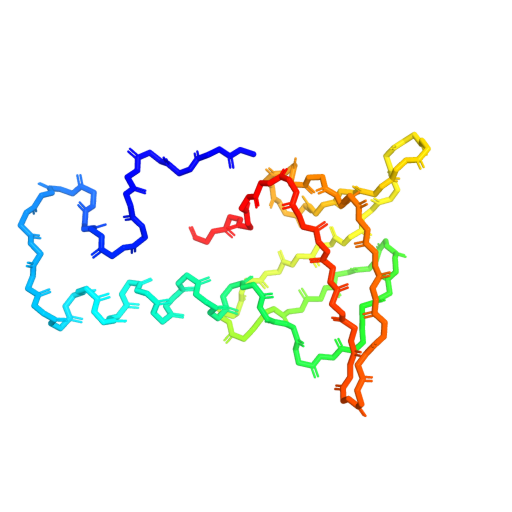 A N 1
ATOM 640 C CA . TYR A 1 89 ? 4.202 4.673 -6.292 1.00 79.00 89 TYR A CA 1
ATOM 641 C C . TYR A 1 89 ? 5.030 5.242 -7.443 1.00 79.00 89 TYR A C 1
ATOM 643 O O . TYR A 1 89 ? 4.602 5.063 -8.611 1.00 79.00 89 TYR A O 1
#

Sequence (89 aa):
MALPHKPHNNPSGGTSDEDAQHNVEAFLSAHIVAADIEIGKEAETLGGAKVTVQKDGDGMRVVPGDAKVVGVKAASNGMIYYLDGIVKY

InterPro domains:
  IPR036378 FAS1 domain superfamily [G3DSA:2.30.180.10] (4-88)
  IPR036378 FAS1 domain superfamily [SSF82153] (22-86)
  IPR040200 FAS1 domain-containing protein Mug57-like [PTHR28156] (3-86)